Protein AF-A0A8H8R2Z3-F1 (afdb_monomer_lite)

InterPro domains:
  IPR027417 P-loop containing nucleoside triphosphate hydrolase [G3DSA:3.40.50.300] (31-102)
  IPR027417 P-loop containing nucleoside triphosphate hydrolase [SSF52540] (25-91)

Secondary structure (DSSP, 8-state):
--THHHH-S---S---TTSS------HHHHHHHHHHS----B--S-HHHHHHHTT-------SS----SBPTTSPPP---STTSSHHHHHHHHHHSSSS----------

Organism: NCBI:txid1316788

pLDDT: mean 70.9, std 11.69, range [49.72, 91.62]

Structure (mmCIF, N/CA/C/O backbone):
data_AF-A0A8H8R2Z3-F1
#
_entry.id   AF-A0A8H8R2Z3-F1
#
loop_
_atom_site.group_PDB
_atom_site.id
_atom_site.type_symbol
_atom_site.label_atom_id
_atom_site.label_alt_id
_atom_site.label_comp_id
_atom_site.label_asym_id
_atom_site.label_entity_id
_atom_site.label_se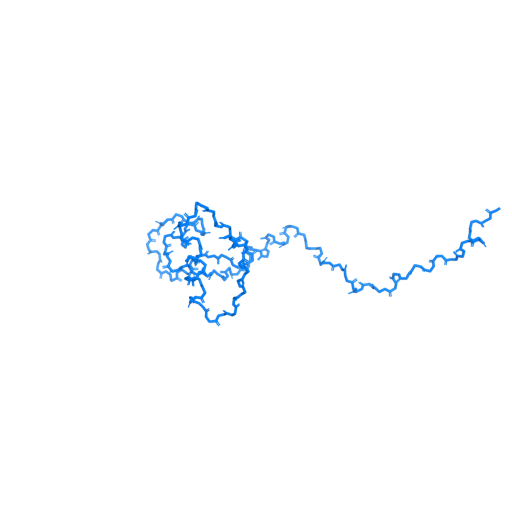q_id
_atom_site.pdbx_PDB_ins_code
_atom_site.Cartn_x
_atom_site.Cartn_y
_atom_site.Cartn_z
_atom_site.occupancy
_atom_site.B_iso_or_equiv
_atom_site.auth_seq_id
_atom_site.auth_comp_id
_atom_site.auth_asym_id
_atom_site.auth_atom_id
_atom_site.pdbx_PDB_model_num
ATOM 1 N N . MET A 1 1 ? 55.689 30.159 -5.929 1.00 54.31 1 MET A N 1
ATOM 2 C CA . MET A 1 1 ? 54.782 29.655 -6.984 1.00 54.31 1 MET A CA 1
ATOM 3 C C . MET A 1 1 ? 53.419 29.589 -6.332 1.00 54.31 1 MET A C 1
ATOM 5 O O . MET A 1 1 ? 53.072 28.571 -5.750 1.00 54.31 1 MET A O 1
ATOM 9 N N . ASP A 1 2 ? 52.732 30.726 -6.305 1.00 56.75 2 ASP A N 1
ATOM 10 C CA . ASP A 1 2 ? 51.482 30.891 -5.570 1.00 56.75 2 ASP A CA 1
ATOM 11 C C . ASP A 1 2 ? 50.327 30.394 -6.440 1.00 56.75 2 ASP A C 1
ATOM 13 O O . ASP A 1 2 ? 50.097 30.898 -7.540 1.00 56.75 2 ASP A O 1
ATOM 17 N N . TYR A 1 3 ? 49.652 29.349 -5.962 1.00 63.28 3 TYR A N 1
ATOM 18 C CA . TYR A 1 3 ? 48.565 28.644 -6.650 1.00 63.28 3 TYR A CA 1
ATOM 19 C C . TYR A 1 3 ? 47.427 29.597 -7.065 1.00 63.28 3 TYR A C 1
ATOM 21 O O . TYR A 1 3 ? 46.848 29.465 -8.146 1.00 63.28 3 TYR A O 1
ATOM 29 N N . ASP A 1 4 ? 47.188 30.623 -6.247 1.00 62.88 4 ASP A N 1
ATOM 30 C CA . ASP A 1 4 ? 46.149 31.637 -6.446 1.00 62.88 4 ASP A CA 1
ATOM 31 C C . ASP A 1 4 ? 46.394 32.533 -7.672 1.00 62.88 4 ASP A C 1
ATOM 33 O O . ASP A 1 4 ? 45.443 33.022 -8.283 1.00 62.88 4 ASP A O 1
ATOM 37 N N . SER A 1 5 ? 47.653 32.695 -8.096 1.00 67.06 5 SER A N 1
ATOM 38 C CA . SER A 1 5 ? 48.017 33.482 -9.285 1.00 67.06 5 SER A CA 1
ATOM 39 C C . SER A 1 5 ? 47.759 32.738 -10.600 1.00 67.06 5 SER A C 1
ATOM 41 O O . SER A 1 5 ? 47.693 33.370 -11.652 1.00 67.06 5 SER A O 1
ATOM 43 N N . ILE A 1 6 ? 47.618 31.406 -10.558 1.00 65.75 6 ILE A N 1
ATOM 44 C CA . ILE A 1 6 ? 47.336 30.572 -11.739 1.00 65.75 6 ILE A CA 1
ATOM 45 C C . ILE A 1 6 ? 45.832 30.299 -11.871 1.00 65.75 6 ILE A C 1
ATOM 47 O O . ILE A 1 6 ? 45.322 30.234 -12.988 1.00 65.75 6 ILE A O 1
ATOM 51 N N . HIS A 1 7 ? 45.111 30.163 -10.752 1.00 65.94 7 HIS A N 1
ATOM 52 C CA . HIS A 1 7 ? 43.708 29.735 -10.765 1.00 65.94 7 HIS A CA 1
ATOM 53 C C . HIS A 1 7 ? 42.679 30.848 -10.510 1.00 65.94 7 HIS A C 1
ATOM 55 O O . HIS A 1 7 ? 41.494 30.623 -10.758 1.00 65.94 7 HIS A O 1
ATOM 61 N N . GLY A 1 8 ? 43.108 32.048 -10.098 1.00 62.84 8 GLY A N 1
ATOM 62 C CA . GLY A 1 8 ? 42.206 33.138 -9.716 1.00 62.84 8 GLY A CA 1
ATOM 63 C C . GLY A 1 8 ? 41.378 32.799 -8.465 1.00 62.84 8 GLY A C 1
ATOM 64 O O . GLY A 1 8 ? 41.247 31.630 -8.094 1.00 62.84 8 GLY A O 1
ATOM 65 N N . PRO A 1 9 ? 40.801 33.794 -7.767 1.00 65.50 9 PRO A N 1
ATOM 66 C CA . PRO A 1 9 ? 39.917 33.514 -6.643 1.00 65.50 9 PRO A CA 1
ATOM 67 C C . PRO A 1 9 ? 38.731 32.695 -7.154 1.00 65.50 9 PRO A C 1
ATOM 69 O O . PRO A 1 9 ? 38.019 33.124 -8.061 1.00 65.50 9 PRO A O 1
ATOM 72 N N . GLY A 1 10 ? 38.548 31.496 -6.597 1.00 56.28 10 GLY A N 1
ATOM 73 C CA . GLY A 1 10 ? 37.499 30.569 -7.001 1.00 56.28 10 GLY A CA 1
ATOM 74 C C . GLY A 1 10 ? 36.120 31.188 -6.808 1.00 56.28 10 GLY A C 1
ATOM 75 O O . GLY A 1 10 ? 35.539 31.111 -5.727 1.00 56.28 10 GLY A O 1
ATOM 76 N N . ILE A 1 11 ? 35.582 31.799 -7.863 1.00 58.81 11 ILE A N 1
ATOM 77 C CA . ILE A 1 11 ? 34.221 32.330 -7.885 1.00 58.81 11 ILE A CA 1
ATOM 78 C C . ILE A 1 11 ? 33.289 31.131 -8.034 1.00 58.81 11 ILE A C 1
ATOM 80 O O . ILE A 1 11 ? 32.852 30.762 -9.123 1.00 58.81 11 ILE A O 1
ATOM 84 N N . SER A 1 12 ? 33.050 30.440 -6.924 1.00 58.50 12 SER A N 1
ATOM 85 C CA . SER A 1 12 ? 32.086 29.355 -6.908 1.00 58.50 12 SER A CA 1
ATOM 86 C C . SER A 1 12 ? 30.699 29.963 -7.124 1.00 58.50 12 SER A C 1
ATOM 88 O O . SER A 1 12 ? 30.256 30.811 -6.349 1.00 58.50 12 SER A O 1
ATOM 90 N N . ASN A 1 13 ? 30.013 29.546 -8.187 1.00 54.59 13 ASN A N 1
ATOM 91 C CA . ASN A 1 13 ? 28.704 30.073 -8.585 1.00 54.59 13 ASN A CA 1
ATOM 92 C C . ASN A 1 13 ? 27.563 29.629 -7.638 1.00 54.59 13 ASN A C 1
ATOM 94 O O . ASN A 1 13 ? 26.391 29.668 -8.000 1.00 54.59 13 ASN A O 1
ATOM 98 N N . PHE A 1 14 ? 27.884 29.198 -6.413 1.00 56.84 14 PHE A N 1
ATOM 99 C CA . PHE A 1 14 ? 26.929 28.781 -5.383 1.00 56.84 14 PHE A CA 1
ATOM 100 C C . PHE A 1 14 ? 26.278 29.973 -4.660 1.00 56.84 14 PHE A C 1
ATOM 102 O O . PHE A 1 14 ? 25.813 29.843 -3.529 1.00 56.84 14 PHE A O 1
ATOM 109 N N . SER A 1 15 ? 26.209 31.142 -5.304 1.00 56.72 15 SER A N 1
ATOM 110 C CA . SER A 1 15 ? 25.423 32.275 -4.815 1.00 56.72 15 SER A CA 1
ATOM 111 C C . SER A 1 15 ? 23.942 32.052 -5.132 1.00 56.72 15 SER A C 1
ATOM 113 O O . SER A 1 15 ? 23.373 32.672 -6.026 1.00 56.72 15 SER A O 1
ATOM 115 N N . SER A 1 16 ? 23.329 31.086 -4.446 1.00 55.31 16 SER A N 1
ATOM 116 C CA . SER A 1 16 ? 21.875 30.936 -4.292 1.00 55.31 16 SER A CA 1
ATOM 117 C C . SER A 1 16 ? 21.590 29.905 -3.190 1.00 55.31 16 SER A C 1
ATOM 119 O O . SER A 1 16 ? 21.567 28.708 -3.472 1.00 55.31 16 SER A O 1
ATOM 121 N N . PRO A 1 17 ? 21.328 30.318 -1.936 1.00 55.94 17 PRO A N 1
ATOM 122 C CA . PRO A 1 17 ? 21.052 29.394 -0.827 1.00 55.94 17 PRO A CA 1
ATOM 123 C C . PRO A 1 17 ? 19.715 28.628 -0.933 1.00 55.94 17 PRO A C 1
ATOM 125 O O . PRO A 1 17 ? 19.337 27.945 0.013 1.00 55.94 17 PRO A O 1
ATOM 128 N N . ILE A 1 18 ? 18.954 28.780 -2.026 1.00 61.50 18 ILE A N 1
ATOM 129 C CA . ILE A 1 18 ? 17.494 28.565 -2.031 1.00 61.50 18 ILE A CA 1
ATOM 130 C C . ILE A 1 18 ? 16.949 27.628 -3.119 1.00 61.50 18 ILE A C 1
ATOM 132 O O . ILE A 1 18 ? 15.761 27.324 -3.110 1.00 61.50 18 ILE A O 1
ATOM 136 N N . ALA A 1 19 ? 17.767 27.082 -4.015 1.00 58.31 19 ALA A N 1
ATOM 137 C CA . ALA A 1 19 ? 17.262 26.152 -5.024 1.00 58.31 19 ALA A CA 1
ATOM 138 C C . ALA A 1 19 ? 17.924 24.781 -4.872 1.00 58.31 19 ALA A C 1
ATOM 140 O O . ALA A 1 19 ? 19.131 24.657 -5.038 1.00 58.31 19 ALA A O 1
ATOM 141 N N . HIS A 1 20 ? 17.116 23.743 -4.631 1.00 56.03 20 HIS A N 1
ATOM 142 C CA . HIS A 1 20 ? 17.479 22.336 -4.853 1.00 56.03 20 HIS A CA 1
ATOM 143 C C . HIS A 1 20 ? 18.167 21.573 -3.703 1.00 56.03 20 HIS A C 1
ATOM 145 O O . HIS A 1 20 ? 19.042 20.734 -3.925 1.00 56.03 20 HIS A O 1
ATOM 151 N N . ARG A 1 21 ? 17.737 21.767 -2.454 1.00 62.31 21 ARG A N 1
ATOM 152 C CA . ARG A 1 21 ? 17.872 20.698 -1.449 1.00 62.31 21 ARG A CA 1
ATOM 153 C C . ARG A 1 21 ? 16.489 20.312 -0.962 1.00 62.31 21 ARG A C 1
ATOM 155 O O . ARG A 1 21 ? 15.719 21.177 -0.558 1.00 62.31 21 ARG A O 1
ATOM 162 N N . MET A 1 22 ? 16.166 19.018 -1.038 1.00 62.62 22 MET A N 1
ATOM 163 C CA . MET A 1 22 ? 15.015 18.507 -0.302 1.00 62.62 22 MET A CA 1
ATOM 164 C C . MET A 1 22 ? 15.239 18.841 1.177 1.00 62.62 22 MET A C 1
ATOM 166 O O . MET A 1 22 ? 16.362 18.646 1.655 1.00 62.62 22 MET A O 1
ATOM 170 N N . PRO A 1 23 ? 14.234 19.372 1.890 1.00 68.12 23 PRO A N 1
ATOM 171 C CA . PRO A 1 23 ? 14.377 19.651 3.308 1.00 68.12 23 PRO A CA 1
ATOM 172 C C . PRO A 1 23 ? 14.767 18.356 4.022 1.00 68.12 23 PRO A C 1
ATOM 174 O O . PRO A 1 23 ? 14.041 17.363 3.981 1.00 68.12 23 PRO A O 1
ATOM 177 N N . THR A 1 24 ? 15.947 18.346 4.638 1.00 74.06 24 THR A N 1
ATOM 178 C CA . THR A 1 24 ? 16.384 17.249 5.497 1.00 74.06 24 THR A CA 1
ATOM 179 C C . THR A 1 24 ? 15.565 17.306 6.774 1.00 74.06 24 THR A C 1
ATOM 181 O O . THR A 1 24 ? 15.882 18.058 7.693 1.00 74.06 24 THR A O 1
ATOM 184 N N . ILE A 1 25 ? 14.484 16.536 6.805 1.00 78.44 25 ILE A N 1
ATOM 185 C CA . ILE A 1 25 ? 13.727 16.269 8.023 1.00 78.44 25 ILE A CA 1
ATOM 186 C C . ILE A 1 25 ? 14.439 15.168 8.811 1.00 78.44 25 ILE A C 1
ATOM 188 O O . ILE A 1 25 ? 14.893 14.173 8.244 1.00 78.44 25 ILE A O 1
ATOM 192 N N . SER A 1 26 ? 14.567 15.355 10.124 1.00 83.19 26 SER A N 1
ATOM 193 C CA . SER A 1 26 ? 15.067 14.298 11.005 1.00 83.19 26 SER A CA 1
ATOM 194 C C . SER A 1 26 ? 14.103 13.114 10.980 1.00 83.19 26 SER A C 1
ATOM 196 O O . SER A 1 26 ? 12.887 13.306 11.008 1.00 83.19 26 SER A O 1
ATOM 198 N N . ALA A 1 27 ? 14.633 11.890 10.989 1.00 79.62 27 ALA A N 1
ATOM 199 C CA . ALA A 1 27 ? 13.816 10.681 11.082 1.00 79.62 27 ALA A CA 1
ATOM 200 C C . ALA A 1 27 ? 12.931 10.672 12.344 1.00 79.62 27 ALA A C 1
ATOM 202 O O . ALA A 1 27 ? 11.797 10.202 12.290 1.00 79.62 27 ALA A O 1
ATOM 203 N N . ALA A 1 28 ? 13.418 11.237 13.457 1.00 86.00 28 ALA A N 1
ATOM 204 C CA . ALA A 1 28 ? 12.639 11.366 14.689 1.00 86.00 28 ALA A CA 1
ATOM 205 C C . ALA A 1 28 ? 11.446 12.314 14.506 1.00 86.00 28 ALA A C 1
ATOM 207 O O . ALA A 1 28 ? 10.325 11.964 14.860 1.00 86.00 28 ALA A O 1
ATOM 208 N N . GLN A 1 29 ? 11.673 13.464 13.865 1.00 83.25 29 GLN A N 1
ATOM 209 C CA . GLN A 1 29 ? 10.623 14.444 13.593 1.00 83.25 29 GLN A CA 1
ATOM 210 C C . GLN A 1 29 ? 9.594 13.895 12.595 1.00 83.25 29 GLN A C 1
ATOM 212 O O . GLN A 1 29 ? 8.399 14.015 12.820 1.00 83.25 29 GLN A O 1
ATOM 217 N N . ALA A 1 30 ? 10.040 13.187 11.551 1.00 80.62 30 ALA A N 1
ATOM 218 C CA . ALA A 1 30 ? 9.143 12.511 10.614 1.00 80.62 30 ALA A CA 1
ATOM 219 C C . ALA A 1 30 ? 8.266 11.447 11.304 1.00 80.62 30 ALA A C 1
ATOM 221 O O . ALA A 1 30 ? 7.095 11.285 10.960 1.00 80.62 30 ALA A O 1
ATOM 222 N N . LEU A 1 31 ? 8.813 10.727 12.291 1.00 81.19 31 LEU A N 1
ATOM 223 C CA . LEU A 1 31 ? 8.062 9.752 13.081 1.00 81.19 31 LEU A CA 1
ATOM 224 C C . LEU A 1 31 ? 7.061 10.423 14.033 1.00 81.19 31 LEU A C 1
ATOM 226 O O . LEU A 1 31 ? 5.953 9.912 14.207 1.00 81.19 31 LEU A O 1
ATOM 230 N N . GLU A 1 32 ? 7.433 11.541 14.653 1.00 83.25 32 GLU A N 1
ATOM 231 C CA . GLU A 1 32 ? 6.529 12.341 15.487 1.00 83.25 32 GLU A CA 1
ATOM 232 C C . GLU A 1 32 ? 5.398 12.955 14.659 1.00 83.25 32 GLU A C 1
ATOM 234 O O . GLU A 1 32 ? 4.239 12.830 15.048 1.00 83.25 32 GLU A O 1
ATOM 239 N N . ASP A 1 33 ? 5.691 13.507 13.481 1.00 78.25 33 ASP A N 1
ATOM 240 C CA . ASP A 1 33 ? 4.701 14.023 12.526 1.00 78.25 33 ASP A CA 1
ATOM 241 C C . ASP A 1 33 ? 3.741 12.916 12.049 1.00 78.25 33 ASP A C 1
ATOM 243 O O . ASP A 1 33 ? 2.523 13.112 11.950 1.00 78.25 33 ASP A O 1
ATOM 247 N N . LEU A 1 34 ? 4.266 11.707 11.817 1.00 74.12 34 LEU A N 1
ATOM 248 C CA . LEU A 1 34 ? 3.463 10.533 11.464 1.00 74.12 34 LEU A CA 1
ATOM 249 C C . LEU A 1 34 ? 2.516 10.099 12.599 1.00 74.12 34 LEU A C 1
ATOM 251 O O . LEU A 1 34 ? 1.442 9.556 12.321 1.00 74.12 34 LEU A O 1
ATOM 255 N N . LYS A 1 35 ? 2.903 10.310 13.863 1.00 74.12 35 LYS A N 1
ATOM 256 C CA . LYS A 1 35 ? 2.101 9.968 15.051 1.00 74.12 35 LYS A CA 1
ATOM 257 C C . LYS A 1 35 ? 1.126 11.073 15.459 1.00 74.12 35 LYS A C 1
ATOM 259 O O . LYS A 1 35 ? 0.043 10.757 15.943 1.00 74.12 35 LYS A O 1
ATOM 264 N N . SER A 1 36 ? 1.512 12.337 15.301 1.00 68.75 36 SER A N 1
ATOM 265 C CA . SER A 1 36 ? 0.736 13.506 15.726 1.00 68.75 36 SER A CA 1
ATOM 266 C C . SER A 1 36 ? -0.356 13.875 14.726 1.00 68.75 36 SER A C 1
ATOM 268 O O . SER A 1 36 ? -1.404 14.390 15.120 1.00 68.75 36 SER A O 1
ATOM 270 N N . SER A 1 37 ? -0.151 13.589 13.434 1.00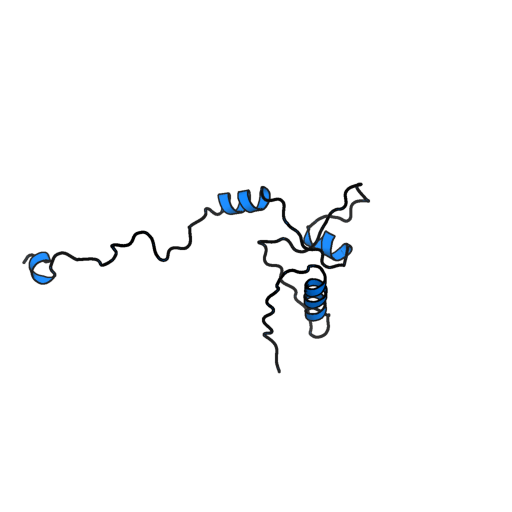 63.34 37 SER A N 1
ATOM 271 C CA . SER A 1 37 ? -1.175 13.856 12.431 1.00 63.34 37 SER A CA 1
ATOM 272 C C . SER A 1 37 ? -2.363 12.897 12.603 1.00 63.34 37 SER A C 1
ATOM 274 O O . SER A 1 37 ? -2.173 11.677 12.670 1.00 63.34 37 SER A O 1
ATOM 276 N N . PRO A 1 38 ? -3.614 13.401 12.641 1.00 61.69 38 PRO A N 1
ATOM 277 C CA . PRO A 1 38 ? -4.781 12.539 12.547 1.00 61.69 38 PRO A CA 1
ATOM 278 C C . PRO A 1 38 ? -4.732 11.873 11.172 1.00 61.69 38 PRO A C 1
ATOM 280 O O . PRO A 1 38 ? -5.018 12.506 10.149 1.00 61.69 38 PRO A O 1
ATOM 283 N N . LYS A 1 39 ? -4.287 10.611 11.136 1.00 64.06 39 LYS A N 1
ATOM 284 C CA . LYS A 1 39 ? -4.108 9.851 9.899 1.00 64.06 39 LYS A CA 1
ATOM 285 C C . LYS A 1 39 ? -5.424 9.883 9.136 1.00 64.06 39 LYS A C 1
ATOM 287 O O . LYS A 1 39 ? -6.410 9.265 9.530 1.00 64.06 39 LYS A O 1
ATOM 292 N N . ARG A 1 40 ? -5.459 10.627 8.028 1.00 69.31 40 ARG A N 1
ATOM 293 C CA . ARG A 1 40 ? -6.598 10.606 7.109 1.00 69.31 40 ARG A CA 1
ATOM 294 C C . ARG A 1 40 ? -6.559 9.268 6.381 1.00 69.31 40 ARG A C 1
ATOM 296 O O . ARG A 1 40 ? -6.017 9.174 5.281 1.00 69.31 40 ARG A O 1
ATOM 303 N N . CYS A 1 41 ? -7.103 8.239 7.014 1.00 75.31 41 CYS A N 1
ATOM 304 C CA . CYS A 1 41 ? -7.218 6.916 6.429 1.00 75.31 41 CYS A CA 1
ATOM 305 C C . CYS A 1 41 ? -8.304 6.929 5.354 1.00 75.31 41 CYS A C 1
ATOM 307 O O . CYS A 1 41 ? -9.309 7.651 5.436 1.00 75.31 41 CYS A O 1
ATOM 309 N N . ILE A 1 42 ? -8.060 6.191 4.279 1.00 78.38 42 ILE A N 1
ATOM 310 C CA . ILE A 1 42 ? -9.028 5.979 3.210 1.00 78.38 42 ILE A CA 1
ATOM 311 C C . ILE A 1 42 ? -9.495 4.529 3.308 1.00 78.38 42 ILE A C 1
ATOM 313 O O . ILE A 1 42 ? -8.697 3.628 3.042 1.00 78.38 42 ILE A O 1
ATOM 317 N N . SER A 1 43 ? -10.778 4.321 3.602 1.00 77.62 43 SER A N 1
ATOM 318 C CA . SER A 1 43 ? -11.395 2.992 3.604 1.00 77.62 43 SER A CA 1
ATOM 319 C C . SER A 1 43 ? -11.219 2.297 2.251 1.00 77.62 43 SER A C 1
ATOM 321 O O . SER A 1 43 ? -11.176 2.940 1.194 1.00 77.62 43 SER A O 1
ATOM 323 N N . THR A 1 44 ? -11.033 0.983 2.287 1.00 77.12 44 THR A N 1
ATOM 324 C CA . THR A 1 44 ? -10.977 0.098 1.117 1.00 77.12 44 THR A CA 1
ATOM 325 C C . THR A 1 44 ? -12.361 -0.412 0.712 1.00 77.12 44 THR A C 1
ATOM 327 O O . THR A 1 44 ? -12.476 -1.081 -0.311 1.00 77.12 44 THR A O 1
ATOM 330 N N . GLY A 1 45 ? -13.407 -0.099 1.488 1.00 77.00 45 GLY A N 1
ATOM 331 C CA . GLY A 1 45 ? -14.750 -0.663 1.328 1.00 77.00 45 GLY A CA 1
ATOM 332 C C . GLY A 1 45 ? -14.898 -2.074 1.910 1.00 77.00 45 GLY A C 1
ATOM 333 O O . GLY A 1 45 ? -15.991 -2.631 1.886 1.00 77.00 45 GLY A O 1
ATOM 334 N N . LEU A 1 46 ? -13.817 -2.642 2.456 1.00 80.00 46 LEU A N 1
ATOM 335 C CA . LEU A 1 46 ? -13.789 -3.940 3.120 1.00 80.00 46 LEU A CA 1
ATOM 336 C C . LEU A 1 46 ? -13.355 -3.735 4.574 1.00 80.00 46 LEU A C 1
ATOM 338 O O . LEU A 1 46 ? -12.178 -3.508 4.841 1.00 80.00 46 LEU A O 1
ATOM 342 N N . SER A 1 47 ? -14.289 -3.848 5.520 1.00 80.12 47 SER A N 1
ATOM 343 C CA . SER A 1 47 ? -14.026 -3.606 6.948 1.00 80.12 47 SER A CA 1
ATOM 344 C C . SER A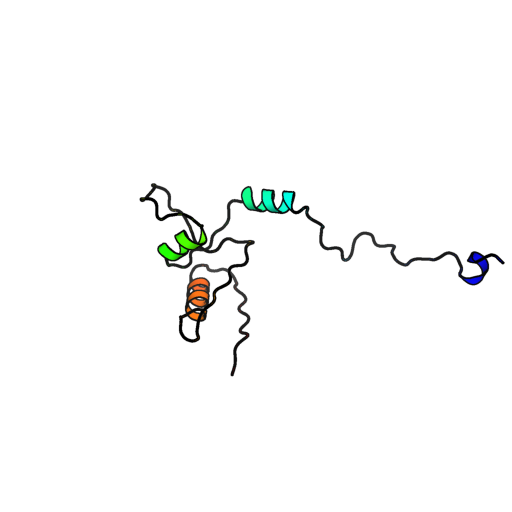 1 47 ? -12.873 -4.460 7.486 1.00 80.12 47 SER A C 1
ATOM 346 O O . SER A 1 47 ? -11.968 -3.938 8.129 1.00 80.12 47 SER A O 1
ATOM 348 N N . LEU A 1 48 ? -12.842 -5.754 7.156 1.00 82.56 48 LEU A N 1
ATOM 349 C CA . LEU A 1 48 ? -11.771 -6.664 7.580 1.00 82.56 48 LEU A CA 1
ATOM 350 C C . LEU A 1 48 ? -10.390 -6.234 7.066 1.00 82.56 48 LEU A C 1
ATOM 352 O O . LEU A 1 48 ? -9.413 -6.283 7.810 1.00 82.56 48 LEU A O 1
ATOM 356 N N . LEU A 1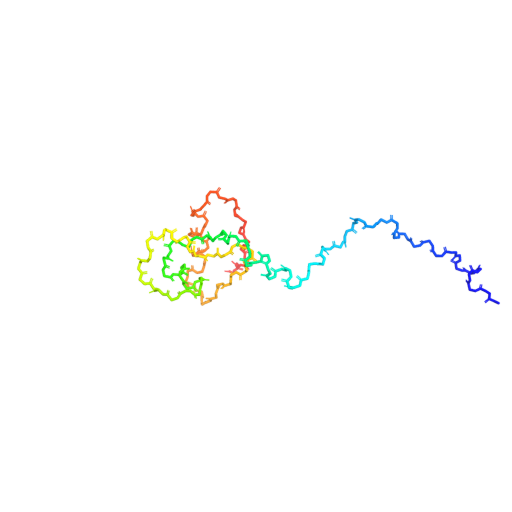 49 ? -10.307 -5.780 5.812 1.00 82.12 49 LEU A N 1
ATOM 357 C CA . LEU A 1 49 ? -9.058 -5.279 5.240 1.00 82.12 49 LEU A CA 1
ATOM 358 C C . LEU A 1 49 ? -8.666 -3.939 5.869 1.00 82.12 49 LEU A C 1
ATOM 360 O O . LEU A 1 49 ? -7.492 -3.705 6.140 1.00 82.12 49 LEU A O 1
ATOM 364 N N . ASP A 1 50 ? -9.642 -3.078 6.144 1.00 83.00 50 ASP A N 1
ATOM 365 C CA . ASP A 1 50 ? -9.424 -1.794 6.802 1.00 83.00 50 ASP A CA 1
ATOM 366 C C . ASP A 1 50 ? -8.872 -1.951 8.223 1.00 83.00 50 ASP A C 1
ATOM 368 O O . ASP A 1 50 ? -7.995 -1.178 8.611 1.00 83.00 50 ASP A O 1
ATOM 372 N N . HIS A 1 51 ? -9.328 -2.962 8.968 1.00 81.19 51 HIS A N 1
ATOM 373 C CA . HIS A 1 51 ? -8.763 -3.333 10.268 1.00 81.19 51 HIS A CA 1
ATOM 374 C C . HIS A 1 51 ? -7.350 -3.910 10.137 1.00 81.19 51 HIS A C 1
ATOM 376 O O . HIS A 1 51 ? -6.443 -3.469 10.847 1.00 81.19 51 HIS A O 1
ATOM 382 N N . ALA A 1 52 ? -7.142 -4.831 9.188 1.00 83.31 52 ALA A N 1
ATOM 383 C CA . ALA A 1 52 ? -5.837 -5.445 8.952 1.00 83.31 52 ALA A CA 1
ATOM 384 C C . ALA A 1 52 ? -4.763 -4.403 8.586 1.00 83.31 52 ALA A C 1
ATOM 386 O O . ALA A 1 52 ? -3.651 -4.447 9.111 1.00 83.31 52 ALA A O 1
ATOM 387 N N . LEU A 1 53 ? -5.108 -3.418 7.749 1.00 81.50 53 LEU A N 1
ATOM 388 C CA . LEU A 1 53 ? -4.217 -2.315 7.365 1.00 81.50 53 LEU A CA 1
ATOM 389 C C . LEU A 1 53 ? -3.880 -1.373 8.526 1.00 81.50 53 LEU A C 1
ATOM 391 O O . LEU A 1 53 ? -2.829 -0.741 8.516 1.00 81.50 53 LEU A O 1
ATOM 395 N N . GLN A 1 54 ? -4.753 -1.271 9.526 1.00 78.81 54 GLN A N 1
ATOM 396 C CA . GLN A 1 54 ? -4.517 -0.453 10.716 1.00 78.81 54 GLN A CA 1
ATOM 397 C C . GLN A 1 54 ? -3.773 -1.210 11.824 1.00 78.81 54 GLN A C 1
ATOM 399 O O . GLN A 1 54 ? -3.577 -0.650 12.901 1.00 78.81 54 GLN A O 1
ATOM 404 N N . ASN A 1 55 ? -3.358 -2.461 11.571 1.00 74.56 55 ASN A N 1
ATOM 405 C CA . ASN A 1 55 ? -2.730 -3.341 12.561 1.00 74.56 55 ASN A CA 1
ATOM 406 C C . ASN A 1 55 ? -3.560 -3.435 13.859 1.00 74.56 55 ASN A C 1
ATOM 408 O O . ASN A 1 55 ? -3.024 -3.518 14.961 1.00 74.56 55 ASN A O 1
ATOM 412 N N . LYS A 1 56 ? -4.891 -3.361 13.728 1.00 68.06 56 LYS A N 1
ATOM 413 C CA . LYS A 1 56 ? -5.824 -3.523 14.840 1.00 68.06 56 LYS A CA 1
ATOM 414 C C . LYS A 1 56 ? -6.432 -4.911 14.758 1.00 68.06 56 LYS A C 1
ATOM 416 O O . LYS A 1 56 ? -6.954 -5.305 13.717 1.00 68.06 56 LYS A O 1
ATOM 421 N N . GLU A 1 57 ? -6.391 -5.629 15.873 1.00 62.06 57 GLU A N 1
ATOM 422 C CA . GLU A 1 57 ? -7.218 -6.815 16.045 1.00 62.06 57 GLU A CA 1
ATOM 423 C C . GLU A 1 57 ? -8.696 -6.397 15.896 1.00 62.06 57 GLU A C 1
ATOM 425 O O . GLU A 1 57 ? -9.036 -5.277 16.301 1.00 62.06 57 GLU A O 1
ATOM 430 N N . PRO A 1 58 ? -9.568 -7.217 15.278 1.00 58.75 58 PRO A N 1
ATOM 431 C CA . PRO A 1 58 ? -11.005 -6.964 15.217 1.00 58.75 58 PRO A CA 1
ATOM 432 C C . PRO A 1 58 ? -11.605 -7.068 16.625 1.00 58.75 58 PRO A C 1
ATOM 434 O O . PRO A 1 58 ? -12.269 -8.034 16.984 1.00 58.75 58 PRO A O 1
ATOM 437 N N . GLN A 1 59 ? -11.315 -6.073 17.451 1.00 53.62 59 GLN A N 1
ATOM 438 C CA . GLN A 1 59 ? -11.930 -5.884 18.745 1.00 53.62 59 GLN A CA 1
ATOM 439 C C . GLN A 1 59 ? -13.347 -5.354 18.509 1.00 53.62 59 GLN A C 1
ATOM 441 O O . GLN A 1 59 ? -13.595 -4.583 17.579 1.00 53.62 59 GLN A O 1
ATOM 446 N N . LEU A 1 60 ? -14.257 -5.887 19.323 1.00 57.41 60 LEU A N 1
ATOM 447 C CA . LEU A 1 60 ? -15.704 -5.664 19.387 1.00 57.41 60 LEU A CA 1
ATOM 448 C C . LEU A 1 60 ? -16.120 -4.201 19.146 1.00 57.41 60 LEU A C 1
ATOM 450 O O . LEU A 1 60 ? -15.310 -3.302 19.352 1.00 57.41 60 LEU A O 1
ATOM 454 N N . PRO A 1 61 ? -17.375 -3.949 18.720 1.00 52.34 61 PRO A N 1
ATOM 455 C CA . PRO A 1 61 ? -17.801 -2.647 18.219 1.00 52.34 61 PRO A CA 1
ATOM 456 C C . PRO A 1 61 ? -17.729 -1.588 19.321 1.00 52.34 61 PRO A C 1
ATOM 458 O O . PRO A 1 61 ? -18.678 -1.388 20.074 1.00 52.34 61 PRO A O 1
ATOM 461 N N . GLU A 1 62 ? -16.596 -0.901 19.413 1.00 49.72 62 GLU A N 1
ATOM 462 C CA . GLU A 1 62 ? -16.517 0.357 20.129 1.00 49.72 62 GLU A CA 1
ATOM 463 C C . GLU A 1 62 ? -17.220 1.415 19.279 1.00 49.72 62 GLU A C 1
ATOM 465 O O . GLU A 1 62 ? -16.961 1.567 18.087 1.00 49.72 62 GLU A O 1
ATOM 470 N N . THR A 1 63 ? -18.154 2.085 19.943 1.00 51.78 63 THR A N 1
ATOM 471 C CA . THR A 1 63 ? -19.187 3.059 19.558 1.00 51.78 63 THR A CA 1
ATOM 472 C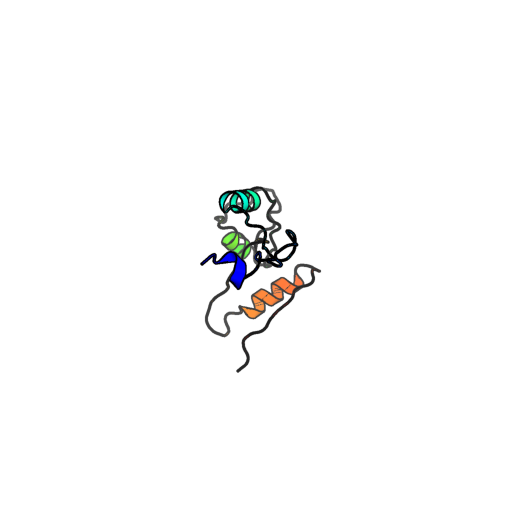 C . THR A 1 63 ? -18.812 4.165 18.556 1.00 51.78 63 THR A C 1
ATOM 474 O O . THR A 1 63 ? -19.680 4.941 18.164 1.00 51.78 63 THR A O 1
ATOM 477 N N . GLU A 1 64 ? -17.578 4.237 18.064 1.00 53.03 64 GLU A N 1
ATOM 478 C CA . GLU A 1 64 ? -17.127 5.314 17.187 1.00 53.03 64 GLU A CA 1
ATOM 479 C C . GLU A 1 64 ? -17.020 4.862 15.722 1.00 53.03 64 GLU A C 1
ATOM 481 O O . GLU A 1 64 ? -16.434 3.812 15.442 1.00 53.03 64 GLU A O 1
ATOM 486 N N . PRO A 1 65 ? -17.530 5.648 14.749 1.00 51.28 65 PRO A N 1
ATOM 487 C CA . PRO A 1 65 ? -17.392 5.350 13.327 1.00 51.28 65 PRO A CA 1
ATOM 488 C C . PRO A 1 65 ? -15.916 5.451 12.919 1.00 51.28 65 PRO A C 1
ATOM 490 O O . PRO A 1 65 ? -15.423 6.498 12.494 1.00 51.28 65 PRO A O 1
ATOM 493 N N . PHE A 1 66 ? -15.179 4.353 13.083 1.00 56.12 66 PHE A N 1
ATOM 494 C CA . PHE A 1 66 ? -13.753 4.310 12.806 1.00 56.12 66 PHE A CA 1
ATOM 495 C C . PHE A 1 66 ? -13.530 4.143 11.302 1.00 56.12 66 PHE A C 1
ATOM 497 O O . PHE A 1 66 ? -13.736 3.079 10.719 1.00 56.12 66 PHE A O 1
ATOM 504 N N . TYR A 1 67 ? -13.084 5.215 10.653 1.00 61.59 67 TYR A N 1
ATOM 505 C CA . TYR A 1 67 ? -12.683 5.189 9.250 1.00 61.59 67 TYR A CA 1
ATOM 506 C C . TYR A 1 67 ? -11.297 4.533 9.131 1.00 61.59 67 TYR A C 1
ATOM 508 O O . TYR A 1 67 ? -10.275 5.214 9.197 1.00 61.59 67 TYR A O 1
ATOM 516 N N . GLY A 1 68 ? -11.254 3.204 9.003 1.00 70.38 68 GLY A N 1
ATOM 517 C CA . GLY A 1 68 ? -10.024 2.436 8.769 1.00 70.38 68 GLY A CA 1
ATOM 518 C C . GLY A 1 68 ? -9.518 2.500 7.319 1.00 70.38 68 GLY A C 1
ATOM 519 O O . GLY A 1 68 ? -10.016 3.277 6.500 1.00 70.38 68 GLY A O 1
ATOM 520 N N . GLY A 1 69 ? -8.506 1.688 6.994 1.00 79.25 69 GLY A N 1
ATOM 521 C CA . GLY A 1 69 ? -8.002 1.525 5.624 1.00 79.25 69 GLY A CA 1
ATOM 522 C C . GLY A 1 69 ? -6.582 2.028 5.389 1.00 79.25 69 GLY A C 1
ATOM 523 O O . GLY A 1 69 ? -5.731 1.957 6.265 1.00 79.25 69 GLY A O 1
ATOM 524 N N . VAL A 1 70 ? -6.301 2.501 4.176 1.00 81.69 70 VAL A N 1
ATOM 525 C CA . VAL A 1 70 ? -4.947 2.923 3.767 1.00 81.69 70 VAL A CA 1
ATOM 526 C C . VAL A 1 70 ? -4.614 4.283 4.380 1.00 81.69 70 VAL A C 1
ATOM 528 O O . VAL A 1 70 ? -5.329 5.259 4.122 1.00 81.69 70 VAL A O 1
ATOM 531 N N . SER A 1 71 ? -3.526 4.350 5.148 1.00 80.50 71 SER A N 1
ATOM 532 C CA . SER A 1 71 ? -3.013 5.578 5.764 1.00 80.50 71 SER A CA 1
ATOM 533 C C . SER A 1 71 ? -2.414 6.519 4.714 1.00 80.50 71 SER A C 1
ATOM 535 O O . SER A 1 71 ? -1.639 6.109 3.852 1.00 80.50 71 SER A O 1
ATOM 537 N N . ARG A 1 72 ? -2.745 7.813 4.778 1.00 76.38 72 ARG A N 1
ATOM 538 C CA . ARG A 1 72 ? -2.077 8.827 3.947 1.00 76.38 72 ARG A CA 1
ATOM 539 C C . ARG A 1 72 ? -0.652 9.064 4.457 1.00 76.38 72 ARG A C 1
ATOM 541 O O . ARG A 1 72 ? -0.451 9.168 5.659 1.00 76.38 72 ARG A O 1
ATOM 548 N N . GLY A 1 73 ? 0.301 9.218 3.538 1.00 77.31 73 GLY A N 1
ATOM 549 C CA . GLY A 1 73 ? 1.719 9.408 3.875 1.00 77.31 73 GLY A CA 1
ATOM 550 C C . GLY A 1 73 ? 2.483 8.097 4.072 1.00 77.31 73 GLY A C 1
ATOM 551 O O . GLY A 1 73 ? 3.684 8.129 4.305 1.00 77.31 73 GLY A O 1
ATOM 552 N N . GLU A 1 74 ? 1.801 6.960 3.926 1.00 79.56 74 GLU A N 1
ATOM 553 C CA . GLU A 1 74 ? 2.385 5.626 3.955 1.00 79.56 74 GLU A CA 1
ATOM 554 C C . GLU A 1 74 ? 2.281 4.981 2.567 1.00 79.56 74 GLU A C 1
ATOM 556 O O . GLU A 1 74 ? 1.346 5.252 1.805 1.00 79.56 74 GLU A O 1
ATOM 561 N N . VAL A 1 75 ? 3.255 4.139 2.225 1.00 83.81 75 VAL A N 1
ATOM 562 C CA . VAL A 1 75 ? 3.236 3.346 0.994 1.00 83.81 75 VAL A CA 1
ATOM 563 C C . VAL A 1 75 ? 2.663 1.975 1.331 1.00 83.81 75 VAL A C 1
ATOM 565 O O . VAL A 1 75 ? 3.251 1.229 2.105 1.00 83.81 75 VAL A O 1
ATOM 568 N N . THR A 1 76 ? 1.509 1.642 0.753 1.00 83.38 76 THR A N 1
ATOM 569 C CA . THR A 1 76 ? 0.906 0.309 0.877 1.00 83.38 76 THR A CA 1
ATOM 570 C C . THR A 1 76 ? 1.140 -0.477 -0.403 1.00 83.38 76 THR A C 1
ATOM 572 O O . THR A 1 76 ? 0.679 -0.081 -1.475 1.00 83.38 76 THR A O 1
ATOM 575 N N . GLU A 1 77 ? 1.819 -1.611 -0.284 1.00 86.62 77 GLU A N 1
ATOM 576 C CA . GLU A 1 77 ? 2.117 -2.497 -1.404 1.00 86.62 77 GLU A CA 1
ATOM 577 C C . GLU A 1 77 ? 1.197 -3.723 -1.383 1.00 86.62 77 GLU A C 1
ATOM 579 O O . GLU A 1 77 ? 0.979 -4.346 -0.345 1.00 86.62 77 GLU A O 1
ATOM 584 N N . VAL A 1 78 ? 0.628 -4.066 -2.542 1.00 86.25 78 VAL A N 1
ATOM 585 C CA . VAL A 1 78 ? -0.300 -5.195 -2.690 1.00 86.25 78 VAL A CA 1
ATOM 586 C C . VAL A 1 78 ? 0.321 -6.220 -3.629 1.00 86.25 78 VAL A C 1
ATOM 588 O O . VAL A 1 78 ? 0.464 -5.973 -4.828 1.00 86.25 78 VAL A O 1
ATOM 591 N N . TYR A 1 79 ? 0.653 -7.392 -3.091 1.00 88.00 79 TYR A N 1
ATOM 592 C CA . TYR A 1 79 ? 1.309 -8.478 -3.819 1.00 88.00 79 TYR A CA 1
ATOM 593 C C . TYR A 1 79 ? 0.390 -9.684 -4.013 1.00 88.00 79 TYR A C 1
ATOM 595 O O . TYR A 1 79 ? -0.564 -9.892 -3.270 1.00 88.00 79 TYR A O 1
ATOM 603 N N . GLY A 1 80 ? 0.675 -10.485 -5.041 1.00 89.94 80 GLY A N 1
ATOM 604 C CA . GLY A 1 80 ? -0.002 -11.760 -5.275 1.00 89.94 80 GLY A CA 1
ATOM 605 C C . GLY A 1 80 ? 0.019 -12.206 -6.744 1.00 89.94 80 GLY A C 1
ATOM 606 O O . GLY A 1 80 ? 0.371 -11.405 -7.617 1.00 89.94 80 GLY A O 1
ATOM 607 N N . PRO A 1 81 ? -0.393 -13.450 -7.042 1.00 91.62 81 PRO A N 1
ATOM 608 C CA . PRO A 1 81 ? -0.486 -14.000 -8.401 1.00 91.62 81 PRO A CA 1
ATOM 609 C C . PRO A 1 81 ? -1.360 -13.167 -9.360 1.00 91.62 81 PRO A C 1
ATOM 611 O O . PRO A 1 81 ? -2.170 -12.345 -8.912 1.00 91.62 81 PRO A O 1
ATOM 614 N N . PRO A 1 82 ? -1.236 -13.324 -10.691 1.00 86.81 82 PRO A N 1
ATOM 615 C CA . PRO A 1 82 ? -2.189 -12.727 -11.629 1.00 86.81 82 PRO A CA 1
ATOM 616 C C . PRO A 1 82 ? -3.621 -13.205 -11.325 1.00 86.81 82 PRO A C 1
ATOM 618 O O . PRO A 1 82 ? -3.827 -14.324 -10.873 1.00 86.81 82 PRO A O 1
ATOM 621 N N . GLY A 1 83 ? -4.618 -12.339 -11.523 1.00 86.44 83 GLY A N 1
ATOM 622 C CA . GLY A 1 83 ? -6.032 -12.682 -11.304 1.00 86.44 83 GLY A CA 1
ATOM 623 C C . GLY A 1 83 ? -6.569 -12.522 -9.873 1.00 86.44 83 GLY A C 1
ATOM 624 O O . GLY A 1 83 ? -7.778 -12.436 -9.711 1.00 86.44 83 GLY A O 1
ATOM 625 N N . VAL A 1 84 ? -5.729 -12.347 -8.842 1.00 89.25 84 VAL A N 1
ATOM 626 C CA . VAL A 1 84 ? -6.191 -12.193 -7.434 1.00 89.25 84 VAL A CA 1
ATOM 627 C C . VAL A 1 84 ? -6.865 -10.849 -7.102 1.00 89.25 84 VAL A C 1
ATOM 629 O O . VAL A 1 84 ? -7.067 -10.518 -5.941 1.00 89.25 84 VAL A O 1
ATOM 632 N N . GLY A 1 85 ? -7.178 -10.024 -8.105 1.00 86.62 85 GLY A N 1
ATOM 633 C CA . GLY A 1 85 ? -7.941 -8.789 -7.891 1.00 86.62 85 GLY A CA 1
ATOM 634 C C . GLY A 1 85 ? -7.150 -7.567 -7.403 1.00 86.62 85 GLY A C 1
ATOM 635 O O . GLY A 1 85 ? -7.768 -6.578 -7.033 1.00 86.62 85 GLY A O 1
ATOM 636 N N . LYS A 1 86 ? -5.807 -7.555 -7.460 1.00 88.62 86 LYS A N 1
ATOM 637 C CA . LYS A 1 86 ? -4.980 -6.380 -7.075 1.00 88.62 86 LYS A CA 1
ATOM 638 C C . LYS A 1 86 ? -5.421 -5.078 -7.762 1.00 88.62 86 LYS A C 1
ATOM 640 O O . LYS A 1 86 ? -5.531 -4.033 -7.130 1.00 88.62 86 LYS A O 1
ATOM 645 N N . THR A 1 87 ? -5.713 -5.149 -9.063 1.00 86.56 87 THR A N 1
ATOM 646 C CA . THR A 1 87 ? -6.227 -4.008 -9.837 1.00 86.56 87 THR A CA 1
ATOM 647 C C . THR A 1 87 ? -7.651 -3.646 -9.428 1.00 86.56 87 THR A C 1
ATOM 649 O O . THR A 1 87 ? -7.948 -2.467 -9.293 1.00 86.56 87 THR A O 1
ATOM 652 N N . ALA A 1 88 ? -8.513 -4.639 -9.184 1.00 85.56 88 ALA A N 1
ATOM 653 C CA . ALA A 1 88 ? -9.879 -4.406 -8.718 1.00 85.56 88 ALA A CA 1
ATOM 654 C C . ALA A 1 88 ? -9.890 -3.688 -7.359 1.00 85.56 88 ALA A C 1
ATOM 656 O O . ALA A 1 88 ? -10.627 -2.722 -7.197 1.00 85.56 88 ALA A O 1
ATOM 657 N N . LEU A 1 89 ? -8.998 -4.064 -6.436 1.00 81.44 89 LEU A N 1
ATOM 658 C CA . LEU A 1 89 ? -8.808 -3.376 -5.156 1.00 81.44 89 LEU A CA 1
ATOM 659 C C . LEU A 1 89 ? -8.430 -1.895 -5.351 1.00 81.44 89 LEU A C 1
ATOM 661 O O . LEU A 1 89 ? -9.007 -1.011 -4.717 1.00 81.44 89 LEU A O 1
ATOM 665 N N . GLY A 1 90 ? -7.504 -1.609 -6.272 1.00 77.31 90 GLY A N 1
ATOM 666 C CA . GLY A 1 90 ? -7.133 -0.236 -6.635 1.00 77.31 90 GLY A CA 1
ATOM 667 C C . GLY A 1 90 ? -8.262 0.557 -7.307 1.00 77.31 90 GLY A C 1
ATOM 668 O O . GLY A 1 90 ? -8.322 1.774 -7.165 1.00 77.31 90 GLY A O 1
ATOM 669 N N . LEU A 1 91 ? -9.185 -0.110 -8.003 1.00 78.19 91 LEU A N 1
ATOM 670 C CA . LEU A 1 91 ? -10.349 0.529 -8.626 1.00 78.19 91 LEU A CA 1
ATOM 671 C C . LEU A 1 91 ? -11.482 0.790 -7.628 1.00 78.19 91 LEU A C 1
ATOM 673 O O . LEU A 1 91 ? -12.081 1.860 -7.657 1.00 78.19 91 LEU A O 1
ATOM 677 N N . VAL A 1 92 ? -11.751 -0.129 -6.699 1.00 73.25 92 VAL A N 1
ATOM 678 C CA . VAL A 1 92 ? -12.714 0.112 -5.607 1.00 73.25 92 VAL A CA 1
ATOM 679 C C . VAL A 1 92 ? -12.280 1.333 -4.787 1.00 73.25 92 VAL A C 1
ATOM 681 O O . VAL A 1 92 ? -13.107 2.164 -4.411 1.00 73.25 92 VAL A O 1
ATOM 684 N N . LYS A 1 93 ? -10.964 1.525 -4.619 1.00 67.00 93 LYS A N 1
ATOM 685 C CA . LYS A 1 93 ? -10.385 2.738 -4.028 1.00 67.00 93 LYS A CA 1
ATOM 686 C C . LYS A 1 93 ? -10.738 4.023 -4.784 1.00 67.00 93 LYS A C 1
ATOM 688 O O . LYS A 1 93 ? -11.030 5.029 -4.140 1.00 67.00 93 LYS A O 1
ATOM 693 N N . LEU A 1 94 ? -10.683 3.994 -6.120 1.00 55.34 94 LEU A N 1
ATOM 694 C CA . LEU A 1 94 ? -10.936 5.146 -6.998 1.00 55.34 94 LEU A CA 1
ATOM 695 C C . LEU A 1 94 ? -12.350 5.708 -6.801 1.00 55.34 94 LEU A C 1
ATOM 697 O O . LEU A 1 94 ? -12.546 6.917 -6.853 1.00 55.34 94 LEU A O 1
ATOM 701 N N . LEU A 1 95 ? -13.323 4.832 -6.554 1.00 55.78 95 LEU A N 1
ATOM 702 C CA . LEU A 1 95 ? -14.734 5.206 -6.446 1.00 55.78 95 LEU A CA 1
ATOM 703 C C . LEU A 1 95 ? -15.118 5.723 -5.052 1.00 55.78 95 LEU A C 1
ATOM 705 O O . LEU A 1 95 ? -16.108 6.434 -4.912 1.00 55.78 95 LEU A O 1
ATOM 709 N N . ALA A 1 96 ? -14.339 5.397 -4.017 1.00 58.00 96 ALA A N 1
ATOM 710 C CA . ALA A 1 96 ? -14.710 5.667 -2.629 1.00 58.00 96 ALA A CA 1
ATOM 711 C C . ALA A 1 96 ? -14.556 7.140 -2.199 1.00 58.00 96 ALA A C 1
ATOM 713 O O . ALA A 1 96 ? -15.098 7.537 -1.166 1.00 58.00 96 ALA A O 1
ATOM 714 N N . ARG A 1 97 ? -13.811 7.973 -2.940 1.00 56.41 97 ARG A N 1
ATOM 715 C CA . ARG A 1 97 ? -13.629 9.399 -2.621 1.00 56.41 97 ARG A CA 1
ATOM 716 C C . ARG A 1 97 ? -13.520 10.204 -3.909 1.00 56.41 97 ARG A C 1
ATOM 718 O O . ARG A 1 97 ? -12.684 9.881 -4.739 1.00 56.41 97 ARG A O 1
ATOM 725 N N . GLY A 1 98 ? -14.290 11.288 -4.038 1.00 56.47 98 GLY A N 1
ATOM 726 C CA . GLY A 1 98 ? -14.229 12.262 -5.146 1.00 56.47 98 GLY A CA 1
ATOM 727 C C . GLY A 1 98 ? -12.921 13.069 -5.219 1.00 56.47 98 GLY A C 1
ATOM 728 O O . GLY A 1 98 ? -12.935 14.277 -5.412 1.00 56.47 98 GLY A O 1
ATOM 729 N N . SER A 1 99 ? -11.783 12.419 -4.984 1.00 62.62 99 SER A N 1
ATOM 730 C CA . SER A 1 99 ? -10.428 12.962 -5.024 1.00 62.62 99 SER A CA 1
ATOM 731 C C . SER A 1 99 ? -9.766 12.550 -6.340 1.00 62.62 99 SER A C 1
ATOM 733 O O . SER A 1 99 ? -9.947 11.426 -6.797 1.00 62.62 99 SER A O 1
ATOM 735 N N . HIS A 1 100 ? -8.976 13.435 -6.950 1.00 68.62 100 HIS A N 1
ATOM 736 C CA . HIS A 1 100 ? -8.180 13.077 -8.126 1.00 68.62 100 HIS A CA 1
ATOM 737 C C . HIS A 1 100 ? -7.118 12.029 -7.764 1.00 68.62 100 HIS A C 1
ATOM 739 O O . HIS A 1 100 ? -6.262 12.273 -6.914 1.00 68.62 100 HIS A O 1
ATOM 745 N N . LEU A 1 101 ? -7.179 10.868 -8.421 1.00 67.31 101 LEU A N 1
ATOM 746 C CA . LEU A 1 101 ? -6.223 9.773 -8.278 1.00 67.31 101 LEU A CA 1
ATOM 747 C C . LEU A 1 101 ? -5.456 9.586 -9.588 1.00 67.31 101 LEU A C 1
ATOM 749 O O . LEU A 1 101 ? -6.056 9.470 -10.654 1.00 67.31 101 LEU A O 1
ATOM 753 N N . LEU A 1 102 ? -4.130 9.506 -9.496 1.00 78.81 102 LEU A N 1
ATOM 754 C CA . LEU A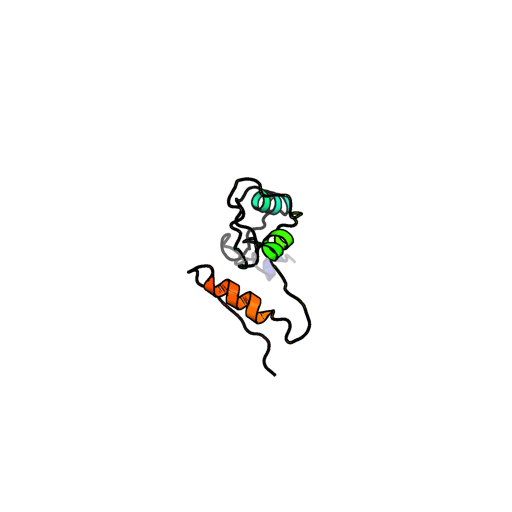 1 102 ? -3.264 9.181 -10.623 1.00 78.81 102 LEU A CA 1
ATOM 755 C C . LEU A 1 102 ? -2.914 7.690 -10.583 1.00 78.81 102 LEU A C 1
ATOM 757 O O . LEU A 1 102 ? -2.232 7.235 -9.667 1.00 78.81 102 LEU A O 1
ATOM 761 N N . MET A 1 103 ? -3.364 6.928 -11.580 1.00 75.44 103 MET A N 1
ATOM 762 C CA . MET A 1 103 ? -3.004 5.517 -11.737 1.00 75.44 103 MET A CA 1
ATOM 763 C C . MET A 1 103 ? -1.953 5.363 -12.836 1.00 75.44 103 MET A C 1
ATOM 765 O O . MET A 1 103 ? -2.201 5.699 -13.992 1.00 75.44 103 MET A O 1
ATOM 769 N N . LYS A 1 104 ? -0.791 4.802 -12.492 1.00 81.06 104 LYS A N 1
ATOM 770 C CA . LYS A 1 104 ? 0.226 4.388 -13.466 1.00 81.06 104 LYS A CA 1
ATOM 771 C C . LYS A 1 104 ? 0.156 2.872 -13.644 1.00 81.06 104 LYS A C 1
ATOM 773 O O . LYS A 1 104 ? 0.535 2.125 -12.747 1.00 81.06 104 LYS A O 1
ATOM 778 N N . LYS A 1 105 ? -0.331 2.408 -14.798 1.00 79.56 105 LYS A N 1
ATOM 779 C CA . LYS A 1 105 ? -0.327 0.983 -15.157 1.00 79.56 105 LYS A CA 1
ATOM 780 C C . LYS A 1 105 ? 1.053 0.603 -15.697 1.00 79.56 105 LYS A C 1
ATOM 782 O O . LYS A 1 105 ? 1.509 1.191 -16.669 1.00 79.56 105 LYS A O 1
ATOM 787 N N . THR A 1 106 ? 1.708 -0.367 -15.067 1.00 78.31 106 THR A N 1
ATOM 788 C CA . THR A 1 106 ? 3.051 -0.849 -15.450 1.00 78.31 106 THR A CA 1
ATOM 789 C C . THR A 1 106 ? 3.051 -2.248 -16.076 1.00 78.31 106 THR A C 1
ATOM 791 O O . THR A 1 106 ? 4.110 -2.742 -16.435 1.00 78.31 106 THR A O 1
ATOM 794 N N . GLY A 1 107 ? 1.885 -2.888 -16.233 1.00 66.38 107 GLY A N 1
ATOM 795 C CA . GLY A 1 107 ? 1.758 -4.233 -16.802 1.00 66.38 107 GLY A CA 1
ATOM 796 C C . GLY A 1 107 ? 0.942 -4.250 -18.091 1.00 66.38 107 GLY A C 1
ATOM 797 O O . GLY A 1 107 ? -0.284 -4.125 -18.037 1.00 66.38 107 GLY A O 1
ATOM 798 N N . CYS A 1 108 ? 1.627 -4.438 -19.217 1.00 57.41 108 CYS A N 1
ATOM 799 C CA . CYS A 1 108 ? 1.068 -4.827 -20.508 1.00 57.41 108 CYS A CA 1
ATOM 800 C C . CYS A 1 108 ? 2.011 -5.884 -21.094 1.00 57.41 108 CYS A C 1
ATOM 802 O O . CYS A 1 108 ? 3.165 -5.569 -21.375 1.00 57.41 108 CYS A O 1
ATOM 804 N N . ASN A 1 109 ? 1.528 -7.113 -21.229 1.00 50.72 109 ASN A N 1
ATOM 805 C CA . ASN A 1 109 ? 2.025 -8.082 -22.199 1.00 50.72 109 ASN A CA 1
ATOM 806 C C . ASN A 1 109 ? 0.789 -8.630 -22.903 1.00 50.72 109 ASN A C 1
ATOM 808 O O . ASN A 1 109 ? -0.153 -8.992 -22.157 1.00 50.72 109 ASN A O 1
#

Radius of gyration: 24.26 Å; chains: 1; bounding box: 74×48×42 Å

Sequence (109 aa):
MDYDSIHGPGISNFSSPIAHRMPTISAAQALEDLKSSPKRCISTGLSLLDHALQNKEPQLPETEPFYGGVSRGEVTEVYGPPGVGKTALGLVKLLARGSHLLMKKTGCN

Foldseek 3Di:
DDPCVVPPDPPDVPPDPDPDDDPDDDPVNVVVCVVPDPFPAQALPDPVQQCVCVVHDPDDDDPDPDRGHHTPPDDDDDDDDPPPCPVVSVVSSVPRDPDDDDDDDPDDD